Protein AF-A0A7S1VPC4-F1 (afdb_monomer_lite)

Radius of gyration: 14.38 Å; chains: 1; bounding box: 34×48×28 Å

InterPro domains:
  IPR002110 Ankyrin repeat [PF00023] (44-74)
  IPR036770 Ankyrin repeat-containing domain superfamily [G3DSA:1.25.40.20] (6-100)
  IPR036770 Ankyrin repeat-containing domain superfamily [SSF48403] (43-95)

Structure (mmCIF, N/CA/C/O backbone):
data_AF-A0A7S1VPC4-F1
#
_entry.id   AF-A0A7S1VPC4-F1
#
loop_
_atom_site.group_PDB
_atom_site.id
_atom_site.type_symbol
_atom_site.label_atom_id
_atom_site.label_alt_id
_atom_site.label_comp_id
_atom_site.label_asym_id
_atom_site.label_entity_id
_atom_site.label_seq_id
_atom_site.pdbx_PDB_ins_code
_atom_site.Cartn_x
_atom_site.Cartn_y
_atom_site.Cartn_z
_atom_site.occupancy
_atom_site.B_iso_or_equiv
_atom_site.auth_seq_id
_atom_site.auth_comp_id
_atom_site.auth_asym_id
_atom_site.auth_atom_id
_atom_site.pdbx_PDB_model_num
ATOM 1 N N . THR A 1 1 ? -8.974 35.574 5.741 1.00 40.75 1 THR A N 1
ATOM 2 C CA . THR A 1 1 ? -9.553 34.834 4.598 1.00 40.75 1 THR A CA 1
ATOM 3 C C . THR A 1 1 ? -8.703 33.614 4.463 1.00 40.75 1 THR A C 1
ATOM 5 O O . THR A 1 1 ? -7.689 33.629 3.774 1.00 40.75 1 THR A O 1
ATOM 8 N N . ASP A 1 2 ? -9.054 32.611 5.251 1.00 38.69 2 ASP A N 1
ATOM 9 C CA . ASP A 1 2 ? -8.157 31.502 5.515 1.00 38.69 2 ASP A CA 1
ATOM 10 C C . ASP A 1 2 ? -8.579 30.417 4.545 1.00 38.69 2 ASP A C 1
ATOM 12 O O . ASP A 1 2 ? -9.571 29.715 4.741 1.00 38.69 2 ASP A O 1
ATOM 16 N N . SER A 1 3 ? -7.884 30.394 3.412 1.00 45.28 3 SER A N 1
ATOM 17 C CA . SER A 1 3 ? -7.970 29.328 2.429 1.00 45.28 3 SER A CA 1
ATOM 18 C C . SER A 1 3 ? -7.588 28.031 3.135 1.00 45.28 3 SER A C 1
ATOM 20 O O . SER A 1 3 ? -6.408 27.703 3.247 1.00 45.28 3 SER A O 1
ATOM 22 N N . ASN A 1 4 ? -8.600 27.340 3.664 1.00 40.44 4 ASN A N 1
ATOM 23 C CA . ASN A 1 4 ? -8.530 26.002 4.232 1.00 40.44 4 ASN A CA 1
ATOM 24 C C . ASN A 1 4 ? -7.954 25.056 3.177 1.00 40.44 4 ASN A C 1
ATOM 26 O O . ASN A 1 4 ? -8.676 24.433 2.399 1.00 40.44 4 ASN A O 1
ATOM 30 N N . ASN A 1 5 ? -6.627 24.971 3.161 1.00 43.94 5 ASN A N 1
ATOM 31 C CA . ASN A 1 5 ? -5.863 23.966 2.456 1.00 43.94 5 ASN A CA 1
ATOM 32 C C . ASN A 1 5 ? -6.131 22.630 3.154 1.00 43.94 5 ASN A C 1
ATOM 34 O O . ASN A 1 5 ? -5.440 22.244 4.095 1.00 43.94 5 ASN A O 1
ATOM 38 N N . THR A 1 6 ? -7.199 21.955 2.739 1.00 43.31 6 THR A N 1
ATOM 39 C CA . THR A 1 6 ? -7.529 20.589 3.145 1.00 43.31 6 THR A CA 1
ATOM 40 C C . THR A 1 6 ? -6.534 19.652 2.466 1.00 43.31 6 THR A C 1
ATOM 42 O O . THR A 1 6 ? -6.852 18.947 1.513 1.00 43.31 6 THR A O 1
ATOM 45 N N . ALA A 1 7 ? -5.287 19.657 2.941 1.00 53.22 7 ALA A N 1
ATOM 46 C CA . ALA A 1 7 ? -4.378 18.557 2.678 1.00 53.22 7 ALA A CA 1
ATOM 47 C C . ALA A 1 7 ? -5.045 17.311 3.272 1.00 53.22 7 ALA A C 1
ATOM 49 O O . ALA A 1 7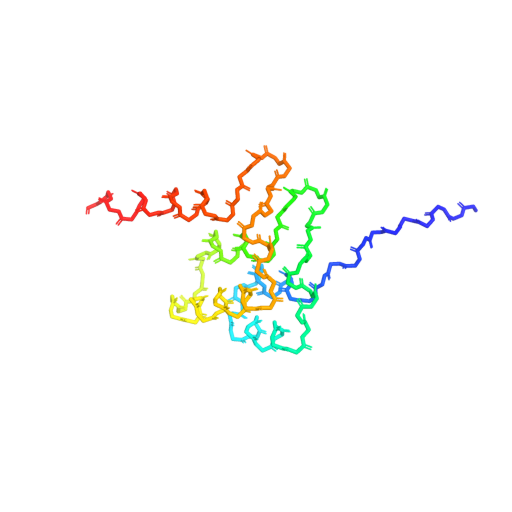 ? -5.189 17.202 4.490 1.00 53.22 7 ALA A O 1
ATOM 50 N N . ALA A 1 8 ? -5.553 16.429 2.410 1.00 62.50 8 ALA A N 1
ATOM 51 C CA . ALA A 1 8 ? -6.172 15.182 2.827 1.00 62.50 8 ALA A CA 1
ATOM 52 C C . ALA A 1 8 ? -5.219 14.469 3.795 1.00 62.50 8 ALA A C 1
ATOM 54 O O . ALA A 1 8 ? -4.068 14.198 3.449 1.00 62.50 8 ALA A O 1
ATOM 55 N N . VAL A 1 9 ? -5.672 14.236 5.028 1.00 86.50 9 VAL A N 1
ATOM 56 C CA . VAL A 1 9 ? -4.845 13.635 6.077 1.00 86.50 9 VAL A CA 1
ATOM 57 C C . VAL A 1 9 ? -4.369 12.272 5.583 1.00 86.50 9 VAL A C 1
ATOM 59 O O . VAL A 1 9 ? -5.183 11.379 5.360 1.00 86.50 9 VAL A O 1
ATOM 62 N N . VAL A 1 10 ? -3.055 12.124 5.391 1.00 93.00 10 VAL A N 1
ATOM 63 C CA . VAL A 1 10 ? -2.444 10.857 4.974 1.00 93.00 10 VAL A CA 1
ATOM 64 C C . VAL A 1 10 ? -2.710 9.812 6.065 1.00 93.00 10 VAL A C 1
ATOM 66 O O . VAL A 1 10 ? -2.284 10.031 7.208 1.00 93.00 10 VAL A O 1
ATOM 69 N N . PRO A 1 11 ? -3.398 8.698 5.753 1.00 95.75 11 PRO A N 1
ATOM 70 C CA . PRO A 1 11 ? -3.735 7.684 6.741 1.00 95.75 11 PRO A CA 1
ATOM 71 C C . PRO A 1 11 ? -2.506 7.026 7.348 1.00 95.75 11 PRO A C 1
ATOM 73 O O . PRO A 1 11 ? -1.472 6.867 6.696 1.00 95.75 11 PRO A O 1
ATOM 76 N N . GLU A 1 12 ? -2.648 6.582 8.592 1.00 97.19 12 GLU A N 1
ATOM 77 C CA . GLU A 1 12 ? -1.571 5.909 9.314 1.00 97.19 12 GLU A CA 1
ATOM 78 C C . GLU A 1 12 ? -1.130 4.627 8.603 1.00 97.19 12 GLU A C 1
ATOM 80 O O . GLU A 1 12 ? 0.066 4.380 8.475 1.00 97.19 12 GLU A O 1
ATOM 85 N N . LEU A 1 13 ? -2.071 3.852 8.048 1.00 97.62 13 LEU A N 1
ATOM 86 C CA . LEU A 1 13 ? -1.740 2.675 7.245 1.00 97.62 13 LEU A CA 1
ATOM 87 C C . LEU A 1 13 ? -0.776 3.000 6.096 1.00 97.62 13 LEU A C 1
ATOM 89 O O . LEU A 1 13 ? 0.157 2.240 5.856 1.00 97.62 13 LEU A O 1
ATOM 93 N N . TYR A 1 14 ? -0.978 4.122 5.398 1.00 97.06 14 TYR A N 1
ATOM 94 C CA . TYR A 1 14 ? -0.121 4.516 4.279 1.00 97.06 14 TYR A CA 1
ATOM 95 C C . TYR A 1 14 ? 1.302 4.835 4.756 1.00 97.06 14 TYR A C 1
ATOM 97 O O . TYR A 1 14 ? 2.269 4.371 4.152 1.00 97.06 14 TYR A O 1
ATOM 105 N N . LYS A 1 15 ? 1.435 5.540 5.887 1.00 96.75 15 LYS A N 1
ATOM 106 C CA . LYS A 1 15 ? 2.734 5.853 6.507 1.00 96.75 15 LYS A CA 1
ATOM 107 C C . LYS A 1 15 ? 3.468 4.592 6.962 1.00 96.75 15 LYS A C 1
ATOM 109 O O . LYS A 1 15 ? 4.636 4.417 6.637 1.00 96.75 15 LYS A O 1
ATOM 114 N N . LEU A 1 16 ? 2.767 3.661 7.614 1.00 96.81 16 LEU A N 1
ATOM 115 C CA . LEU A 1 16 ? 3.342 2.385 8.055 1.00 96.81 16 LEU A CA 1
ATOM 116 C C . LEU A 1 16 ? 3.900 1.554 6.890 1.00 96.81 16 LEU A C 1
ATOM 118 O O . LEU A 1 16 ? 4.894 0.849 7.059 1.00 96.81 16 LEU A O 1
ATOM 122 N N . VAL A 1 17 ? 3.285 1.639 5.704 1.00 96.38 17 VAL A N 1
ATOM 123 C CA . VAL A 1 17 ? 3.810 0.998 4.488 1.00 96.38 17 VAL A CA 1
ATOM 124 C C . VAL A 1 17 ? 5.077 1.703 3.991 1.00 96.38 17 VAL A C 1
ATOM 126 O O . VAL A 1 17 ? 6.017 1.027 3.577 1.00 96.38 17 VAL A O 1
ATOM 129 N N . GLN A 1 18 ? 5.137 3.038 4.046 1.00 94.44 18 GLN A N 1
ATOM 130 C CA . GLN A 1 18 ? 6.343 3.805 3.690 1.00 94.44 18 GLN A CA 1
ATOM 131 C C . GLN A 1 18 ? 7.522 3.503 4.626 1.00 94.44 18 GLN A C 1
ATOM 133 O O . GLN A 1 18 ? 8.666 3.467 4.181 1.00 94.44 18 GLN A O 1
ATOM 138 N N . GLU A 1 19 ? 7.229 3.262 5.903 1.00 94.19 19 GLU A N 1
ATOM 139 C CA . GLU A 1 19 ? 8.188 2.854 6.935 1.00 94.19 19 GLU A CA 1
ATOM 140 C C . GLU A 1 19 ? 8.549 1.360 6.879 1.00 94.19 19 GLU A C 1
ATOM 142 O O . GLU A 1 19 ? 9.382 0.903 7.656 1.00 94.19 19 GLU A O 1
ATOM 147 N N . GLU A 1 20 ? 7.915 0.587 5.990 1.00 94.06 20 GLU A N 1
ATOM 148 C CA . GLU A 1 20 ? 8.082 -0.867 5.873 1.00 94.06 20 GLU A CA 1
ATOM 149 C C . GLU A 1 20 ? 7.785 -1.626 7.187 1.00 94.06 20 GLU A C 1
ATOM 151 O O . GLU A 1 20 ? 8.328 -2.698 7.460 1.00 94.06 20 GLU A O 1
ATOM 156 N N . ASN A 1 21 ? 6.868 -1.102 8.009 1.00 94.81 21 ASN A N 1
ATOM 157 C CA . ASN A 1 21 ? 6.469 -1.712 9.277 1.00 94.81 21 ASN A CA 1
ATOM 158 C C . ASN A 1 21 ? 5.395 -2.794 9.070 1.00 94.81 21 ASN A C 1
ATOM 160 O O . ASN A 1 21 ? 4.243 -2.654 9.488 1.00 94.81 21 ASN A O 1
ATOM 164 N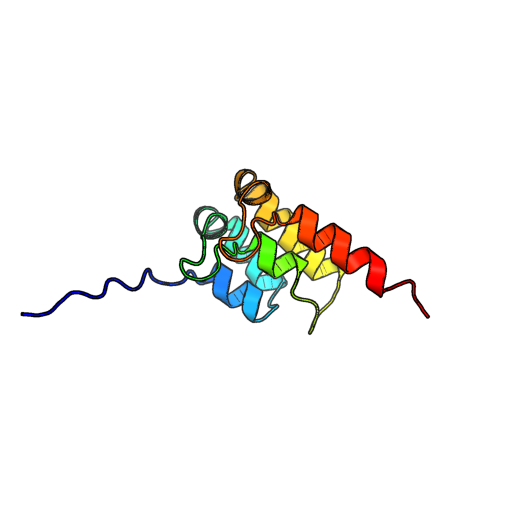 N . TRP A 1 22 ? 5.762 -3.880 8.387 1.00 95.00 22 TRP A N 1
ATOM 165 C CA . TRP A 1 22 ? 4.826 -4.885 7.865 1.00 95.00 2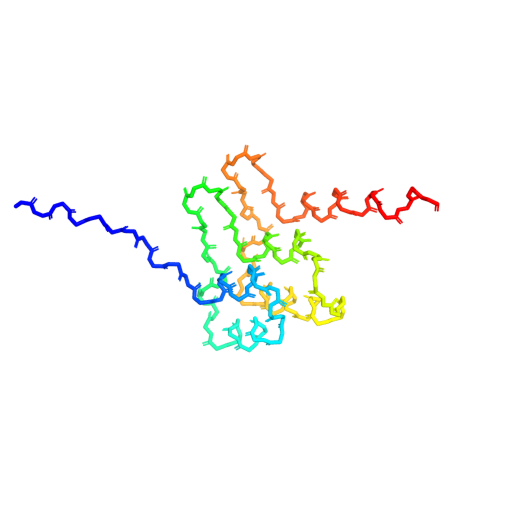2 TRP A CA 1
ATOM 166 C C . TRP A 1 22 ? 3.904 -5.514 8.916 1.00 95.00 22 TRP A C 1
ATOM 168 O O . TRP A 1 22 ? 2.732 -5.764 8.628 1.00 95.00 22 TRP A O 1
ATOM 178 N N . SER A 1 23 ? 4.401 -5.721 10.139 1.00 94.19 23 SER A N 1
ATOM 179 C CA . SER A 1 23 ? 3.585 -6.221 11.251 1.00 94.19 23 SER A CA 1
ATOM 180 C C . SER A 1 23 ? 2.446 -5.251 11.589 1.00 94.19 23 SER A C 1
ATOM 182 O O . SER A 1 23 ? 1.272 -5.627 11.568 1.00 94.19 23 SER A O 1
ATOM 184 N N . LYS A 1 24 ? 2.765 -3.962 11.777 1.00 96.62 24 LYS A N 1
ATOM 185 C CA . LYS A 1 24 ? 1.752 -2.934 12.048 1.00 96.62 24 LYS A CA 1
ATOM 186 C C . LYS A 1 24 ? 0.850 -2.664 10.848 1.00 96.62 24 LYS A C 1
ATOM 188 O O . LYS A 1 24 ? -0.327 -2.385 11.048 1.00 96.62 24 LYS A O 1
ATOM 193 N N . VAL A 1 25 ? 1.360 -2.769 9.616 1.00 97.12 25 VAL A N 1
ATOM 194 C CA . VAL A 1 25 ? 0.536 -2.652 8.399 1.00 97.12 25 VAL A CA 1
ATOM 195 C C . VAL A 1 25 ? -0.568 -3.700 8.411 1.00 97.12 25 VAL A C 1
ATOM 197 O O . VAL A 1 25 ? -1.728 -3.360 8.195 1.00 97.12 25 VAL A O 1
ATOM 200 N N . ARG A 1 26 ? -0.228 -4.961 8.704 1.00 97.00 26 ARG A N 1
ATOM 201 C CA . ARG A 1 26 ? -1.220 -6.033 8.800 1.00 97.00 26 ARG A CA 1
ATOM 202 C C . ARG A 1 26 ? -2.281 -5.717 9.856 1.00 97.00 26 ARG A C 1
ATOM 204 O O . ARG A 1 26 ? -3.465 -5.718 9.534 1.00 97.00 26 ARG A O 1
ATOM 211 N N . GLU A 1 27 ? -1.866 -5.400 11.081 1.00 97.31 27 GLU A N 1
ATOM 212 C CA . GLU A 1 27 ? -2.805 -5.086 12.166 1.00 97.31 27 GLU A CA 1
ATOM 213 C C . GLU A 1 27 ? -3.704 -3.884 11.840 1.00 97.31 27 GLU A C 1
ATOM 215 O O . GLU A 1 27 ? -4.897 -3.879 12.151 1.00 97.31 27 GLU A O 1
ATOM 220 N N . ARG A 1 28 ? -3.139 -2.844 11.217 1.00 97.94 28 ARG A N 1
ATOM 221 C CA . ARG A 1 28 ? -3.869 -1.629 10.850 1.00 97.94 28 ARG A CA 1
ATOM 222 C C . ARG A 1 28 ? -4.854 -1.897 9.715 1.00 97.94 28 ARG A C 1
ATOM 224 O O . ARG A 1 28 ? -5.970 -1.400 9.796 1.00 97.94 28 ARG A O 1
ATOM 231 N N . ALA A 1 29 ? -4.484 -2.696 8.713 1.00 97.75 29 ALA A N 1
ATOM 232 C CA . ALA A 1 29 ? -5.371 -3.068 7.610 1.00 97.75 29 ALA A CA 1
ATOM 233 C C . ALA A 1 29 ? -6.590 -3.865 8.102 1.00 97.75 29 ALA A C 1
ATOM 235 O O . ALA A 1 29 ? -7.699 -3.644 7.624 1.00 97.75 29 ALA A O 1
ATOM 236 N N . GLU A 1 30 ? -6.395 -4.742 9.092 1.00 95.12 30 GLU A N 1
ATOM 237 C CA . GLU A 1 30 ? -7.480 -5.498 9.728 1.00 95.12 30 GLU A CA 1
ATOM 238 C C . GLU A 1 30 ? -8.419 -4.582 10.541 1.00 95.12 30 GLU A C 1
ATOM 240 O O . GLU A 1 30 ? -9.638 -4.731 10.476 1.00 95.12 30 GLU A O 1
ATOM 245 N N . LYS A 1 31 ? -7.876 -3.603 11.281 1.00 97.31 31 LYS A N 1
ATOM 246 C CA . LYS A 1 31 ? -8.665 -2.694 12.141 1.00 97.31 31 LYS A CA 1
ATOM 247 C C . LYS A 1 31 ? -9.315 -1.524 11.391 1.00 97.31 31 LYS A C 1
ATOM 249 O O . LYS A 1 31 ? -10.377 -1.060 11.796 1.00 97.31 31 LYS A O 1
ATOM 254 N N . PHE A 1 32 ? -8.678 -1.028 10.332 1.00 97.12 32 PHE A N 1
ATOM 255 C CA . PHE A 1 32 ? -9.078 0.171 9.586 1.00 97.12 32 PHE A CA 1
ATOM 256 C C . PHE A 1 32 ? -9.030 -0.087 8.068 1.00 97.12 32 PHE A C 1
ATOM 258 O O . PHE A 1 32 ? -8.250 0.544 7.351 1.00 97.12 32 PHE A O 1
ATOM 265 N N . PRO A 1 33 ? -9.864 -1.003 7.542 1.00 96.25 33 PRO A N 1
ATOM 266 C CA . PRO A 1 33 ? -9.780 -1.447 6.149 1.00 96.25 33 PRO A CA 1
ATOM 267 C C . PRO A 1 33 ? -10.031 -0.331 5.125 1.00 96.25 33 PRO A C 1
ATOM 269 O O . PRO A 1 33 ? -9.514 -0.385 4.011 1.00 96.25 33 PRO A O 1
ATOM 272 N N . SER A 1 34 ? -10.770 0.721 5.493 1.00 95.56 34 SER A N 1
ATOM 273 C CA . SER A 1 34 ? -10.988 1.885 4.627 1.00 95.56 34 SER A CA 1
ATOM 274 C C . SER A 1 34 ? -9.692 2.626 4.284 1.00 95.56 34 SER A C 1
ATOM 276 O O . SER A 1 34 ? -9.582 3.160 3.181 1.00 95.56 34 SER A O 1
ATOM 278 N N . GL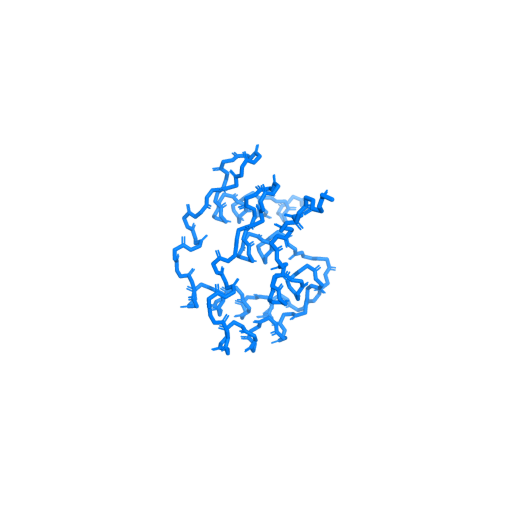U A 1 35 ? -8.684 2.609 5.166 1.00 96.75 35 GLU A N 1
ATOM 279 C CA . GLU A 1 35 ? -7.381 3.233 4.905 1.00 96.75 35 GLU A CA 1
ATOM 280 C C . GLU A 1 35 ? -6.630 2.532 3.762 1.00 96.75 35 GLU A C 1
ATOM 282 O O . GLU A 1 35 ? -5.810 3.159 3.093 1.00 96.75 35 GLU A O 1
ATOM 287 N N . ALA A 1 36 ? -6.927 1.255 3.483 1.00 97.12 36 ALA A N 1
ATOM 288 C CA . ALA A 1 36 ? -6.283 0.497 2.408 1.00 97.12 36 ALA A CA 1
ATOM 289 C C . ALA A 1 36 ? -6.696 0.978 1.001 1.00 97.12 36 ALA A C 1
ATOM 291 O O . ALA A 1 36 ? -5.964 0.754 0.038 1.00 97.12 36 ALA A O 1
ATOM 292 N N . ASN A 1 37 ? -7.828 1.684 0.886 1.00 96.00 37 ASN A N 1
ATOM 293 C CA . ASN A 1 37 ? -8.284 2.327 -0.353 1.00 96.00 37 ASN A CA 1
ATOM 294 C C . ASN A 1 37 ? -7.737 3.748 -0.540 1.00 96.00 37 ASN A C 1
ATOM 296 O O . ASN A 1 37 ? -8.103 4.410 -1.510 1.00 96.00 37 ASN A O 1
ATOM 300 N N . TYR A 1 38 ? -6.889 4.236 0.367 1.00 96.56 38 TYR A N 1
ATOM 301 C CA . TYR A 1 38 ? -6.273 5.543 0.197 1.00 96.56 38 TYR A CA 1
ATOM 302 C C . TYR A 1 38 ? -5.495 5.618 -1.120 1.00 96.56 38 TYR A C 1
ATOM 304 O O . TYR A 1 38 ? -4.771 4.689 -1.485 1.00 96.56 38 TYR A O 1
ATOM 312 N N . VAL A 1 39 ? -5.646 6.743 -1.811 1.00 96.25 39 VAL A N 1
ATOM 313 C CA . VAL A 1 39 ? -4.932 7.070 -3.041 1.00 96.25 39 VAL A CA 1
ATOM 314 C C . VAL A 1 39 ? -4.200 8.376 -2.785 1.00 96.25 39 VAL A C 1
ATOM 316 O O . VAL A 1 39 ? -4.828 9.399 -2.506 1.00 96.25 39 VAL A O 1
ATOM 319 N N . ASP A 1 40 ? -2.876 8.340 -2.867 1.00 95.00 40 ASP A N 1
ATOM 320 C CA . ASP A 1 40 ? -2.057 9.540 -2.787 1.00 95.00 40 ASP A CA 1
ATOM 321 C C . ASP A 1 40 ? -2.392 10.480 -3.951 1.00 95.00 40 ASP A C 1
ATOM 323 O O . ASP A 1 40 ? -2.350 10.086 -5.116 1.00 95.00 40 ASP A O 1
ATOM 327 N N . LEU A 1 41 ? -2.741 11.729 -3.642 1.00 93.81 41 LEU A N 1
ATOM 328 C CA . LEU A 1 41 ? -3.264 12.674 -4.635 1.00 93.81 41 LEU A CA 1
ATOM 329 C C . LEU A 1 41 ? -2.205 13.162 -5.631 1.00 93.81 41 LEU A C 1
ATOM 331 O O . LEU A 1 41 ? -2.559 13.698 -6.678 1.00 93.81 41 LEU A O 1
ATOM 335 N N . ILE A 1 42 ? -0.920 12.995 -5.311 1.00 92.94 42 ILE A N 1
ATOM 336 C CA . ILE A 1 42 ? 0.185 13.452 -6.156 1.00 92.94 42 ILE A CA 1
ATOM 337 C C . ILE A 1 42 ? 0.603 12.35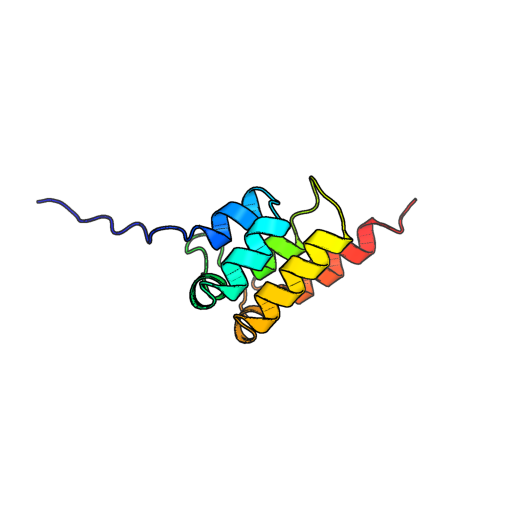4 -7.136 1.00 92.94 42 ILE A C 1
ATOM 339 O O . ILE A 1 42 ? 0.864 12.617 -8.306 1.00 92.94 42 ILE A O 1
ATOM 343 N N . THR A 1 43 ? 0.659 11.110 -6.669 1.00 94.75 43 THR A N 1
ATOM 344 C CA . THR A 1 43 ? 1.220 9.980 -7.423 1.00 94.75 43 THR A CA 1
ATOM 345 C C . THR A 1 43 ? 0.170 8.976 -7.889 1.00 94.75 43 THR A C 1
ATOM 347 O O . THR A 1 43 ? 0.416 8.211 -8.823 1.00 94.75 43 THR A O 1
ATOM 350 N N . GLY A 1 44 ? -1.004 8.951 -7.262 1.00 95.62 44 GLY A N 1
ATOM 351 C CA . GLY A 1 44 ? -2.005 7.900 -7.430 1.00 95.62 44 GLY A CA 1
ATOM 352 C C . GLY A 1 44 ? -1.625 6.578 -6.760 1.00 95.62 44 GLY A C 1
ATOM 353 O O . GLY A 1 44 ? -2.267 5.560 -7.015 1.00 95.62 44 GLY A O 1
ATOM 354 N N . LEU A 1 45 ? -0.564 6.553 -5.946 1.00 96.81 45 LEU A N 1
ATOM 355 C CA . LEU A 1 45 ? -0.131 5.341 -5.262 1.00 96.81 45 LEU A CA 1
ATOM 356 C C . LEU A 1 45 ? -1.088 5.006 -4.119 1.00 96.81 45 LEU A C 1
ATOM 358 O O . LEU A 1 45 ? -1.503 5.858 -3.338 1.00 96.81 45 LEU A O 1
ATOM 362 N N . THR A 1 46 ? -1.404 3.723 -4.009 1.00 97.44 46 THR A N 1
ATOM 363 C CA . THR A 1 46 ? -2.152 3.159 -2.880 1.00 97.44 46 THR A CA 1
ATOM 364 C C . THR A 1 46 ? -1.188 2.482 -1.906 1.00 97.44 46 THR A C 1
ATOM 366 O O . THR A 1 46 ? -0.054 2.167 -2.294 1.00 97.44 46 THR A O 1
ATOM 369 N N . PRO A 1 47 ? -1.625 2.156 -0.674 1.00 97.81 47 PRO A N 1
ATOM 370 C CA . PRO A 1 47 ? -0.872 1.268 0.211 1.00 97.81 47 PRO A CA 1
ATOM 371 C C . PRO A 1 47 ? -0.399 -0.016 -0.489 1.00 97.81 47 PRO A C 1
ATOM 373 O O . PRO A 1 47 ? 0.731 -0.453 -0.288 1.00 97.81 47 PRO A O 1
ATOM 376 N N . LEU A 1 48 ? -1.228 -0.599 -1.366 1.00 97.81 48 LEU A N 1
ATOM 377 C CA . LEU A 1 48 ? -0.877 -1.818 -2.094 1.00 97.81 48 LEU A CA 1
ATOM 378 C C . LEU A 1 48 ? 0.246 -1.598 -3.120 1.00 97.81 48 LEU A C 1
ATOM 380 O O . LEU A 1 48 ? 1.127 -2.447 -3.231 1.00 97.81 48 LEU A O 1
ATOM 384 N N . HIS A 1 49 ? 0.263 -0.465 -3.833 1.00 96.75 49 HIS A N 1
ATOM 385 C CA . HIS A 1 49 ? 1.384 -0.132 -4.719 1.00 96.75 49 HIS A CA 1
ATOM 386 C C . HIS A 1 49 ? 2.694 -0.053 -3.935 1.00 96.75 49 HIS A C 1
ATOM 388 O O . HIS A 1 49 ? 3.676 -0.706 -4.290 1.00 96.75 49 HIS A O 1
ATOM 394 N N . LEU A 1 50 ? 2.694 0.713 -2.842 1.00 95.75 50 LEU A N 1
ATOM 395 C CA . LEU A 1 50 ? 3.881 0.887 -2.016 1.00 95.75 50 LEU A CA 1
ATOM 396 C C . LEU A 1 50 ? 4.354 -0.440 -1.416 1.00 95.75 50 LEU A C 1
ATOM 398 O O . LEU A 1 50 ? 5.542 -0.726 -1.467 1.00 95.75 50 LEU A O 1
ATOM 402 N N . ALA A 1 51 ? 3.453 -1.298 -0.933 1.00 95.31 51 ALA A N 1
ATOM 403 C CA . ALA A 1 51 ? 3.829 -2.596 -0.370 1.00 95.31 51 ALA A CA 1
ATOM 404 C C . ALA A 1 51 ? 4.498 -3.538 -1.393 1.00 95.31 51 ALA A C 1
ATOM 406 O O . ALA A 1 51 ? 5.294 -4.395 -1.013 1.00 95.31 51 ALA A O 1
ATOM 407 N N . VAL A 1 52 ? 4.200 -3.391 -2.689 1.00 94.06 52 VAL A N 1
ATOM 408 C CA . VAL A 1 52 ? 4.851 -4.153 -3.771 1.00 94.06 52 VAL A CA 1
ATOM 409 C C . VAL A 1 52 ? 6.244 -3.596 -4.103 1.00 94.06 52 VAL A C 1
ATOM 411 O O . VAL A 1 52 ? 7.176 -4.372 -4.359 1.00 94.06 52 VAL A O 1
ATOM 414 N N . ILE A 1 53 ? 6.376 -2.266 -4.095 1.00 91.62 53 ILE A N 1
ATOM 415 C CA . ILE A 1 53 ? 7.583 -1.530 -4.500 1.00 91.62 53 ILE A CA 1
ATOM 416 C C . ILE A 1 53 ? 8.623 -1.483 -3.369 1.00 91.62 53 ILE A C 1
ATOM 418 O O . ILE A 1 53 ? 9.814 -1.657 -3.621 1.00 91.62 53 ILE A O 1
ATOM 422 N N . CYS A 1 54 ? 8.197 -1.272 -2.124 1.00 88.69 54 CYS A N 1
ATOM 423 C CA . CYS A 1 54 ? 9.074 -1.147 -0.965 1.00 88.69 54 CYS A CA 1
ATOM 424 C C . CYS A 1 54 ? 9.702 -2.502 -0.592 1.00 88.69 54 CYS A C 1
ATOM 426 O O . CYS A 1 54 ? 9.022 -3.505 -0.332 1.00 88.69 54 CYS A O 1
ATOM 428 N N . ARG A 1 55 ? 11.037 -2.548 -0.621 1.00 81.75 55 ARG A N 1
ATOM 429 C CA . ARG A 1 55 ? 11.848 -3.751 -0.364 1.00 81.75 55 ARG A CA 1
ATOM 430 C C . ARG A 1 55 ? 13.114 -3.452 0.439 1.00 81.75 55 ARG A C 1
ATOM 432 O O . ARG A 1 55 ? 14.022 -4.278 0.435 1.00 81.75 55 ARG A O 1
ATOM 439 N N . LYS A 1 56 ? 13.223 -2.266 1.038 1.00 76.62 56 LYS A N 1
ATOM 440 C CA . LYS A 1 56 ? 14.475 -1.790 1.634 1.00 76.62 56 LYS A CA 1
ATOM 441 C C . LYS A 1 56 ? 14.801 -2.559 2.905 1.00 76.62 56 LYS A C 1
ATOM 443 O O . LYS A 1 56 ? 15.967 -2.817 3.180 1.00 76.62 56 LYS A O 1
ATOM 448 N N . THR A 1 57 ? 13.780 -2.903 3.684 1.00 65.56 57 THR A N 1
ATOM 449 C CA . THR A 1 57 ? 13.943 -3.416 5.038 1.00 65.56 57 THR A CA 1
ATOM 450 C C . THR A 1 57 ? 12.826 -4.390 5.387 1.00 65.56 57 THR A C 1
ATOM 452 O O . THR A 1 57 ? 11.643 -4.061 5.361 1.00 65.56 57 THR A O 1
ATOM 455 N N . GLY A 1 58 ? 13.203 -5.601 5.780 1.00 64.62 58 GLY A N 1
ATOM 456 C CA . GLY A 1 58 ? 12.285 -6.512 6.451 1.00 64.62 58 GLY A CA 1
ATOM 457 C C . GLY A 1 58 ? 12.224 -7.911 5.867 1.00 64.62 58 GLY A C 1
ATOM 458 O O . GLY A 1 58 ? 12.780 -8.237 4.819 1.00 64.62 58 GLY A O 1
ATOM 459 N N . ASN A 1 59 ? 11.526 -8.759 6.610 1.00 81.25 59 ASN A N 1
ATOM 460 C CA . ASN A 1 59 ? 11.301 -10.150 6.280 1.00 81.25 59 ASN A CA 1
ATOM 461 C C . ASN A 1 59 ? 10.310 -10.252 5.101 1.00 81.25 59 ASN A C 1
ATOM 463 O O . ASN A 1 59 ? 9.154 -9.839 5.249 1.00 81.25 59 ASN A O 1
ATOM 467 N N . PRO A 1 60 ? 10.689 -10.849 3.952 1.00 85.62 60 PRO A N 1
ATOM 468 C CA . PRO A 1 60 ? 9.794 -11.001 2.804 1.00 85.62 60 PRO A CA 1
ATOM 469 C C . PRO A 1 60 ? 8.462 -11.687 3.139 1.00 85.62 60 PRO A C 1
ATOM 471 O O . PRO A 1 60 ? 7.447 -11.409 2.497 1.00 85.62 60 PRO A O 1
ATOM 474 N N . ARG A 1 61 ? 8.440 -12.559 4.159 1.00 88.94 61 ARG A N 1
ATOM 475 C CA . ARG A 1 61 ? 7.217 -13.228 4.623 1.00 88.94 61 ARG A CA 1
ATOM 476 C C . ARG A 1 61 ? 6.263 -12.271 5.329 1.00 88.94 61 ARG A C 1
ATOM 478 O O . ARG A 1 61 ? 5.056 -12.375 5.124 1.00 88.94 61 ARG A O 1
ATOM 485 N N . GLU A 1 62 ? 6.782 -11.340 6.123 1.00 91.69 62 GLU A N 1
ATOM 486 C CA . GLU A 1 62 ? 5.956 -10.339 6.804 1.00 91.69 62 GLU A CA 1
ATOM 487 C C . GLU A 1 62 ? 5.348 -9.374 5.794 1.00 91.69 62 GLU A C 1
ATOM 489 O O . GLU A 1 62 ? 4.140 -9.141 5.824 1.00 91.69 62 GLU A O 1
ATOM 494 N N . ARG A 1 63 ? 6.147 -8.912 4.823 1.00 93.62 63 ARG A N 1
ATOM 495 C CA . ARG A 1 63 ? 5.637 -8.093 3.719 1.00 93.62 63 ARG A CA 1
ATOM 496 C C . ARG A 1 63 ? 4.561 -8.823 2.924 1.00 93.62 63 ARG A C 1
ATOM 498 O O . ARG A 1 63 ? 3.527 -8.240 2.619 1.00 93.62 63 ARG A O 1
ATOM 505 N N . LEU A 1 64 ? 4.761 -10.106 2.611 1.00 93.38 64 LEU A N 1
ATOM 506 C CA . LEU A 1 64 ? 3.735 -10.905 1.936 1.00 93.38 64 LEU A CA 1
ATOM 507 C C . LEU A 1 64 ? 2.446 -10.996 2.771 1.00 93.38 64 LEU A C 1
ATOM 509 O O . LEU A 1 64 ? 1.353 -10.922 2.213 1.00 93.38 64 LEU A O 1
ATOM 513 N N . GLY A 1 65 ? 2.563 -11.132 4.094 1.00 95.88 65 GLY A N 1
ATOM 514 C CA . GLY A 1 65 ? 1.427 -11.069 5.015 1.00 95.88 65 GLY A CA 1
ATOM 515 C C . GLY A 1 65 ? 0.696 -9.726 4.956 1.00 95.88 65 GLY A C 1
ATOM 516 O O . GLY A 1 65 ? -0.527 -9.705 4.835 1.00 95.88 65 GLY A O 1
ATOM 517 N N . ALA A 1 66 ? 1.436 -8.617 4.957 1.00 96.50 66 ALA A N 1
ATOM 518 C CA . ALA A 1 66 ? 0.883 -7.272 4.827 1.00 96.50 66 ALA A CA 1
ATOM 519 C C . ALA A 1 66 ? 0.184 -7.053 3.473 1.00 96.50 66 ALA A C 1
A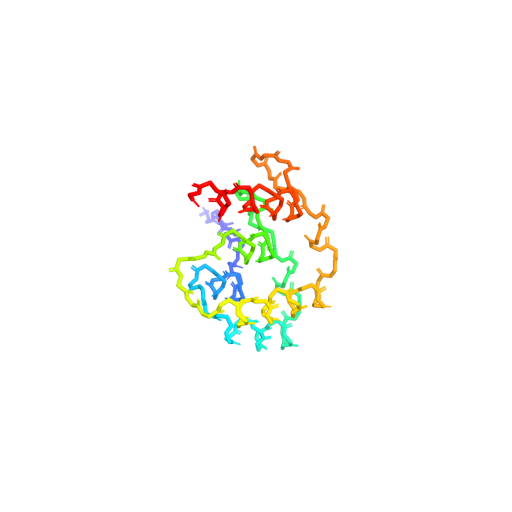TOM 521 O O . ALA A 1 66 ? -0.939 -6.562 3.442 1.00 96.50 66 ALA A O 1
ATOM 522 N N . ILE A 1 67 ? 0.786 -7.489 2.359 1.00 96.75 67 ILE A N 1
ATOM 523 C CA . ILE A 1 67 ? 0.175 -7.422 1.018 1.00 96.75 67 ILE A CA 1
ATOM 524 C C . ILE A 1 67 ? -1.157 -8.180 0.988 1.00 96.75 67 ILE A C 1
ATOM 526 O O . ILE A 1 67 ? -2.145 -7.672 0.461 1.00 96.75 67 ILE A O 1
ATOM 530 N N . LYS A 1 68 ? -1.207 -9.382 1.580 1.00 97.69 68 LYS A N 1
ATOM 531 C CA . LYS A 1 68 ? -2.448 -10.163 1.679 1.00 97.69 68 LYS A CA 1
ATOM 532 C C . LYS A 1 68 ? -3.513 -9.432 2.497 1.00 97.69 68 LYS A C 1
ATOM 534 O O . LYS A 1 68 ? -4.654 -9.373 2.053 1.00 97.69 68 LYS A O 1
ATOM 539 N N . ALA A 1 69 ? -3.141 -8.849 3.635 1.00 97.88 69 ALA A N 1
ATOM 540 C CA . ALA A 1 69 ? -4.065 -8.086 4.471 1.00 97.88 69 ALA A CA 1
ATOM 541 C C . ALA A 1 69 ? -4.611 -6.843 3.744 1.00 97.88 69 ALA A C 1
ATOM 543 O O . ALA A 1 69 ? -5.813 -6.597 3.769 1.00 97.88 69 ALA A O 1
ATOM 544 N N . LEU A 1 70 ? -3.759 -6.108 3.022 1.00 98.00 70 LEU A N 1
ATOM 545 C CA . LEU A 1 70 ? -4.168 -4.962 2.202 1.00 98.00 70 LEU A CA 1
ATOM 546 C C . LEU A 1 70 ? -5.143 -5.368 1.087 1.00 98.00 70 LEU A C 1
ATOM 548 O O . LEU A 1 70 ? -6.157 -4.703 0.887 1.00 98.00 70 LEU A O 1
ATOM 552 N N . LEU A 1 71 ? -4.873 -6.479 0.393 1.00 97.50 71 LEU A N 1
ATOM 553 C CA . LEU A 1 71 ? -5.766 -7.020 -0.638 1.00 97.50 71 LEU A CA 1
ATOM 554 C C . LEU A 1 71 ? -7.113 -7.473 -0.072 1.00 97.50 71 LEU A C 1
ATOM 556 O O . LEU A 1 71 ? -8.138 -7.265 -0.713 1.00 97.50 71 LEU A O 1
ATOM 560 N N . GLN A 1 72 ? -7.121 -8.086 1.111 1.00 97.69 72 GLN A N 1
ATOM 561 C CA . GLN A 1 72 ? -8.353 -8.497 1.786 1.00 97.69 72 GLN A CA 1
ATOM 562 C C . GLN A 1 72 ? -9.181 -7.290 2.239 1.00 97.69 72 GLN A C 1
ATOM 564 O O . GLN A 1 72 ? -10.398 -7.292 2.072 1.00 97.69 72 GLN A O 1
ATOM 569 N N . ALA A 1 73 ? -8.528 -6.257 2.774 1.00 97.56 73 ALA A N 1
ATOM 570 C CA . ALA A 1 73 ? -9.178 -5.030 3.224 1.00 97.56 73 ALA A CA 1
ATOM 571 C C . ALA A 1 73 ? -9.749 -4.200 2.062 1.00 97.56 73 ALA A C 1
ATOM 573 O O . ALA A 1 73 ? -10.823 -3.612 2.185 1.00 97.56 73 ALA A O 1
ATOM 574 N N . ALA A 1 74 ? -9.039 -4.155 0.931 1.00 96.94 74 ALA A N 1
ATOM 575 C CA . ALA A 1 74 ? -9.397 -3.338 -0.222 1.00 96.94 74 ALA A CA 1
ATOM 576 C C . ALA A 1 74 ? -9.077 -4.043 -1.555 1.00 96.94 74 ALA A C 1
ATOM 578 O O . ALA A 1 74 ? -8.112 -3.671 -2.233 1.00 96.94 74 ALA A O 1
ATOM 579 N N . PRO A 1 75 ? -9.902 -5.010 -2.001 1.00 96.81 75 PRO A N 1
ATOM 580 C CA . PRO A 1 75 ? -9.659 -5.734 -3.253 1.00 96.81 75 PRO A CA 1
ATOM 581 C C . PRO A 1 75 ? -9.626 -4.821 -4.487 1.00 96.81 75 PRO A C 1
ATOM 583 O O . PRO A 1 75 ? -8.838 -5.033 -5.407 1.00 96.81 75 PRO A O 1
ATOM 586 N N . SER A 1 76 ? -10.441 -3.762 -4.488 1.00 95.31 76 SER A N 1
ATOM 587 C CA . SER A 1 76 ? -10.492 -2.751 -5.552 1.00 95.31 76 SER A CA 1
ATOM 588 C C . SER A 1 76 ? -9.159 -2.035 -5.769 1.00 95.31 76 SER A C 1
ATOM 590 O O . SER A 1 76 ? -8.859 -1.643 -6.896 1.00 95.31 76 SER A O 1
ATOM 592 N N . SER A 1 77 ? -8.326 -1.916 -4.727 1.00 94.38 77 SER A N 1
ATOM 593 C CA . SER A 1 77 ? -7.022 -1.247 -4.813 1.00 94.38 77 SER A CA 1
ATOM 594 C C . SER A 1 77 ? -6.043 -1.946 -5.767 1.00 94.38 77 SER A C 1
ATOM 596 O O . SER A 1 77 ? -5.108 -1.312 -6.255 1.00 94.38 77 SER A O 1
ATOM 598 N N . ALA A 1 78 ? -6.276 -3.227 -6.087 1.00 96.44 78 ALA A N 1
ATOM 599 C CA . ALA A 1 78 ? -5.489 -3.997 -7.051 1.00 96.44 78 ALA A CA 1
ATOM 600 C C . ALA A 1 78 ? -5.666 -3.526 -8.505 1.00 96.44 78 ALA A C 1
ATOM 602 O O . ALA A 1 78 ? -4.824 -3.818 -9.356 1.00 96.44 78 ALA A O 1
ATOM 603 N N . LEU A 1 79 ? -6.755 -2.810 -8.794 1.00 97.06 79 LEU A N 1
ATOM 604 C CA . LEU A 1 79 ? -7.073 -2.286 -10.123 1.00 97.06 79 LEU A CA 1
ATOM 605 C C . LEU A 1 79 ? -6.776 -0.788 -10.252 1.00 97.06 79 LEU A C 1
ATOM 607 O O . LEU A 1 79 ? -6.812 -0.256 -11.363 1.00 97.06 79 LEU A O 1
ATOM 611 N N . THR A 1 80 ? -6.480 -0.108 -9.141 1.00 97.19 80 THR A N 1
ATOM 612 C CA . THR A 1 80 ? -6.147 1.318 -9.139 1.00 97.19 80 THR A CA 1
ATOM 613 C C . THR A 1 80 ? -4.905 1.564 -9.984 1.00 97.19 80 THR A C 1
ATOM 615 O O . THR A 1 80 ? -3.917 0.844 -9.861 1.00 97.19 80 THR A O 1
ATOM 618 N N . LYS A 1 81 ? -4.961 2.591 -10.832 1.00 97.38 81 LYS A N 1
ATOM 619 C CA . LYS A 1 81 ? -3.830 3.047 -11.638 1.00 97.38 81 LYS A CA 1
ATOM 620 C C . LYS A 1 81 ? -3.186 4.263 -10.988 1.00 97.38 81 LYS A C 1
ATOM 622 O O . LYS A 1 81 ? -3.893 5.148 -10.510 1.00 97.38 81 LYS A O 1
ATOM 627 N N . THR A 1 82 ? -1.863 4.323 -11.019 1.00 96.75 82 THR A N 1
ATOM 628 C CA . THR A 1 82 ? -1.115 5.528 -10.658 1.00 96.75 82 THR A CA 1
ATOM 629 C C . THR A 1 82 ? -1.401 6.667 -11.634 1.00 96.75 82 THR A C 1
ATOM 631 O O . THR A 1 82 ? -1.738 6.449 -12.799 1.00 96.75 82 THR A O 1
ATOM 634 N N . ILE A 1 83 ? -1.217 7.901 -11.169 1.00 95.31 83 ILE A N 1
ATOM 635 C CA . ILE A 1 83 ? -1.347 9.106 -11.997 1.00 95.31 83 ILE A CA 1
ATOM 636 C C . ILE A 1 83 ? -0.141 9.231 -12.932 1.00 95.31 83 ILE A C 1
ATOM 638 O O . ILE A 1 83 ? -0.288 9.570 -14.101 1.00 95.31 83 ILE A O 1
ATOM 642 N N . THR A 1 84 ? 1.058 8.951 -12.421 1.00 89.75 84 THR A N 1
ATOM 643 C CA . THR A 1 84 ? 2.316 9.237 -13.125 1.00 89.75 84 THR A CA 1
ATOM 644 C C . THR A 1 84 ? 2.628 8.252 -14.247 1.00 89.75 84 THR A C 1
ATOM 646 O O . THR A 1 84 ? 3.196 8.646 -15.260 1.00 89.75 84 THR A O 1
ATOM 649 N N . THR A 1 85 ? 2.273 6.977 -14.080 1.00 92.88 85 THR A N 1
ATOM 650 C CA . THR A 1 85 ? 2.612 5.907 -15.035 1.00 92.88 85 THR A CA 1
ATOM 651 C C . THR A 1 85 ? 1.392 5.155 -15.559 1.00 92.88 85 THR A C 1
ATOM 653 O O . THR A 1 85 ? 1.513 4.388 -16.511 1.00 92.88 85 THR A O 1
ATOM 656 N N . GLY A 1 86 ? 0.212 5.336 -14.958 1.00 96.38 86 GLY A N 1
ATOM 657 C CA . GLY A 1 86 ? -0.974 4.543 -15.286 1.00 96.38 86 GLY A CA 1
ATOM 658 C C . GLY A 1 86 ? -0.860 3.070 -14.877 1.00 96.38 86 GLY A C 1
ATOM 659 O O . GLY A 1 86 ? -1.682 2.252 -15.298 1.00 96.38 86 GLY A O 1
ATOM 660 N N . PHE A 1 87 ? 0.153 2.712 -14.086 1.00 96.94 87 PHE A N 1
ATOM 661 C CA . PHE A 1 87 ? 0.422 1.343 -13.666 1.00 96.94 87 PHE A CA 1
ATOM 662 C C . PHE A 1 87 ? -0.452 0.942 -12.491 1.00 96.94 87 PHE A C 1
ATOM 664 O O . PHE A 1 87 ? -0.746 1.743 -11.613 1.00 96.94 87 PHE A O 1
ATOM 671 N N . THR A 1 88 ? -0.838 -0.327 -12.483 1.00 97.19 88 THR A N 1
ATOM 672 C CA . THR A 1 88 ? -1.485 -0.974 -11.336 1.00 97.19 88 THR A CA 1
ATOM 673 C C . THR A 1 88 ? -0.435 -1.648 -10.451 1.00 97.19 88 THR A C 1
ATOM 675 O O . THR A 1 88 ? 0.704 -1.840 -10.898 1.00 97.19 88 THR A O 1
ATOM 678 N N . PRO A 1 89 ? -0.791 -2.120 -9.242 1.00 96.25 89 PRO A N 1
ATOM 679 C CA . PRO A 1 89 ? 0.143 -2.872 -8.409 1.00 96.25 89 PRO A CA 1
ATOM 680 C C . PRO A 1 89 ? 0.728 -4.103 -9.118 1.00 96.25 89 PRO A C 1
ATOM 682 O O . PRO A 1 89 ? 1.890 -4.439 -8.903 1.00 96.25 89 PRO A O 1
ATOM 685 N N . LEU A 1 90 ? -0.036 -4.746 -10.014 1.00 95.06 90 LEU A N 1
ATOM 686 C CA . LEU A 1 90 ? 0.441 -5.894 -10.792 1.00 95.06 90 LEU A CA 1
ATOM 687 C C . LEU A 1 90 ? 1.549 -5.519 -11.788 1.00 95.06 90 LEU A C 1
ATOM 689 O O . LEU A 1 90 ? 2.510 -6.271 -11.926 1.00 95.06 90 LEU A O 1
ATOM 693 N N . HIS A 1 91 ? 1.452 -4.357 -12.443 1.00 95.25 91 HIS A N 1
ATOM 694 C CA . HIS A 1 91 ? 2.502 -3.885 -13.354 1.00 95.25 91 HIS A CA 1
ATOM 695 C C . HIS A 1 91 ? 3.831 -3.711 -12.604 1.00 95.25 91 HIS A C 1
ATOM 697 O O . HIS A 1 91 ? 4.869 -4.180 -13.068 1.00 95.25 91 HIS A O 1
ATOM 703 N N . TYR A 1 92 ? 3.788 -3.114 -11.408 1.00 92.38 92 TYR A N 1
ATOM 704 C CA . TYR A 1 92 ? 4.966 -2.995 -10.547 1.00 92.38 92 TYR A CA 1
ATOM 705 C C . TYR A 1 92 ? 5.469 -4.355 -10.058 1.00 92.38 92 TYR A C 1
ATOM 707 O O . TYR A 1 92 ? 6.674 -4.584 -10.035 1.00 92.38 92 TYR A O 1
ATOM 715 N N . ALA A 1 93 ? 4.579 -5.287 -9.705 1.00 90.69 93 ALA A N 1
ATOM 716 C CA . ALA A 1 93 ? 4.988 -6.623 -9.278 1.00 90.69 93 ALA A CA 1
ATOM 717 C C . ALA A 1 93 ? 5.763 -7.363 -10.379 1.00 90.69 93 ALA A C 1
ATOM 719 O O . ALA A 1 93 ? 6.785 -7.977 -10.081 1.00 90.69 93 ALA A O 1
ATOM 720 N N . ALA A 1 94 ? 5.312 -7.264 -11.634 1.00 89.69 94 ALA A N 1
ATOM 721 C CA . ALA A 1 94 ? 5.962 -7.897 -12.779 1.00 89.69 94 ALA A CA 1
ATOM 722 C C . ALA A 1 94 ? 7.345 -7.298 -13.079 1.00 89.69 94 ALA A C 1
ATOM 724 O O . ALA A 1 94 ? 8.291 -8.047 -13.296 1.00 89.69 94 ALA A O 1
ATOM 725 N N . GLN A 1 95 ? 7.490 -5.969 -13.016 1.00 82.88 95 GLN A N 1
ATOM 726 C CA . GLN A 1 95 ? 8.786 -5.307 -13.233 1.00 82.88 95 GLN A CA 1
ATOM 727 C C . GLN A 1 95 ? 9.837 -5.717 -12.204 1.00 82.88 95 GLN A C 1
ATOM 729 O O . GLN A 1 95 ? 11.013 -5.844 -12.525 1.00 82.88 95 GLN A O 1
ATOM 734 N N . VAL A 1 96 ? 9.424 -5.935 -10.955 1.00 67.62 96 VAL A N 1
ATOM 735 C CA . VAL A 1 96 ? 10.378 -6.247 -9.889 1.00 67.62 96 VAL A CA 1
ATOM 736 C C . VAL A 1 96 ? 10.850 -7.708 -9.932 1.00 67.62 96 VAL A C 1
ATOM 738 O O . VAL A 1 96 ? 11.915 -8.007 -9.401 1.00 67.62 96 VAL A O 1
ATOM 741 N N . VAL A 1 97 ? 10.100 -8.623 -10.556 1.00 59.72 97 VAL A N 1
ATOM 742 C CA . VAL A 1 97 ? 10.520 -10.033 -10.704 1.00 59.72 97 VAL A CA 1
ATOM 743 C C . VAL A 1 97 ? 11.710 -10.178 -11.663 1.00 59.72 97 VAL A C 1
ATOM 745 O O . VAL A 1 97 ? 12.505 -11.098 -11.497 1.00 59.72 97 VAL A O 1
ATOM 748 N N . ASP A 1 98 ? 11.877 -9.253 -12.609 1.00 52.19 98 ASP A N 1
ATOM 749 C CA . ASP A 1 98 ? 12.903 -9.351 -13.657 1.00 52.19 98 ASP A CA 1
ATOM 750 C C . ASP A 1 98 ? 14.318 -8.956 -13.179 1.00 52.19 98 ASP A C 1
ATOM 752 O O . ASP A 1 98 ? 15.320 -9.385 -13.738 1.00 52.19 98 ASP A O 1
ATOM 756 N N . LEU A 1 99 ? 14.433 -8.186 -12.088 1.00 51.00 99 LEU A N 1
ATOM 757 C CA . LEU A 1 99 ? 15.728 -7.674 -11.605 1.00 51.00 99 LEU A CA 1
ATOM 758 C C . LEU A 1 99 ? 16.432 -8.578 -10.584 1.00 51.00 99 LEU A C 1
ATOM 760 O O . LEU A 1 99 ? 17.570 -8.305 -10.222 1.00 51.00 99 LEU A O 1
ATOM 764 N N . SER A 1 100 ? 15.779 -9.635 -10.091 1.00 53.81 100 SER A N 1
ATOM 765 C CA . SER A 1 100 ? 16.379 -10.571 -9.123 1.00 53.81 100 SER A CA 1
ATOM 766 C C . SER A 1 100 ? 16.981 -11.832 -9.753 1.00 53.81 100 SER A C 1
ATOM 768 O O . SER A 1 100 ? 17.513 -12.658 -9.021 1.00 53.81 100 SER A O 1
ATOM 770 N N . ASN A 1 101 ? 16.883 -11.988 -11.079 1.00 46.38 101 ASN A N 1
ATOM 771 C CA . ASN A 1 101 ? 17.372 -13.160 -11.820 1.00 46.38 101 ASN A CA 1
ATOM 772 C C . ASN A 1 101 ? 18.498 -12.820 -12.819 1.00 46.38 101 ASN A C 1
ATOM 774 O O . ASN A 1 101 ? 18.823 -13.643 -13.672 1.00 46.38 101 ASN A O 1
ATOM 778 N N . MET A 1 102 ? 19.073 -11.617 -12.739 1.00 43.31 102 MET A N 1
ATOM 779 C CA . MET A 1 102 ? 20.257 -11.226 -13.505 1.00 43.31 102 MET A CA 1
ATOM 780 C C . MET A 1 102 ? 21.462 -11.109 -12.566 1.00 43.31 102 MET A C 1
ATOM 782 O O . MET A 1 102 ? 21.912 -10.002 -12.316 1.00 43.31 102 MET A O 1
ATOM 786 N N . ASP A 1 103 ? 21.914 -12.236 -12.013 1.00 47.31 103 ASP A N 1
ATOM 787 C CA . ASP A 1 103 ? 23.269 -12.459 -11.476 1.00 47.31 103 ASP A CA 1
ATOM 788 C C . ASP A 1 103 ? 23.549 -13.972 -11.434 1.00 47.31 103 ASP A C 1
ATOM 790 O O . ASP A 1 103 ? 22.687 -14.723 -10.912 1.00 47.31 103 ASP A O 1
#

Foldseek 3Di:
DDPPPCPPPQDPLLVCLVVVVLVVNLVCCVVPLVNLPDADPPWRDGSLLSLLQDDPDDDPVSSVSSNVSSCVSCVVQQCGAIPPPRDGSVNSNVVVVVVVPPD

Organism: NCBI:txid210454

Sequence (103 aa):
TDSNNTAAVVPELYKLVQEENWSKVRERAEKFPSEANYVDLITGLTPLHLAVICRKTGNPRERLGAIKALLQAAPSSALTKTITTGFTPLHYAAQVVDLSNMD

pLDDT: mean 87.02, std 17.36, range [38.69, 98.0]

Secondary structure (DSSP, 8-state):
-----------HHHHHHHTT-HHHHHHHHHH-GGGGG---TTT---HHHHHHH--SSS-HHHHHHHHHHHHHH-GGGGTPPPTTT---HHHHHHHHHGGGS--